Protein AF-A0A383D6T8-F1 (afdb_monomer)

Mean predicted aligned error: 13.13 Å

pLDDT: mean 76.78, std 13.5, range [42.56, 94.5]

Radius of gyration: 29.64 Å; Cα contacts (8 Å, |Δi|>4): 93; chains: 1; bounding box: 106×47×58 Å

Organism: NCBI:txid408172

Structure (mmCIF, N/CA/C/O backbone):
data_AF-A0A383D6T8-F1
#
_entry.id   AF-A0A383D6T8-F1
#
loop_
_atom_site.group_PDB
_atom_site.id
_atom_site.type_symbol
_atom_site.label_atom_id
_atom_site.label_alt_id
_atom_site.label_comp_id
_atom_site.label_asym_id
_atom_site.label_entity_id
_atom_site.label_seq_id
_atom_site.pdbx_PDB_ins_code
_atom_site.Cartn_x
_atom_site.Cartn_y
_atom_site.Cartn_z
_atom_site.occupancy
_atom_site.B_iso_or_equiv
_atom_site.auth_seq_id
_atom_site.auth_comp_id
_atom_site.auth_asym_id
_atom_site.auth_atom_id
_atom_site.pdbx_PDB_model_num
ATOM 1 N N . LEU A 1 1 ? 78.232 -35.784 15.493 1.00 45.38 1 LEU A N 1
ATOM 2 C CA . LEU A 1 1 ? 77.467 -34.518 15.503 1.00 45.38 1 LEU A CA 1
ATOM 3 C C . LEU A 1 1 ? 77.726 -33.764 14.208 1.00 45.38 1 LEU A C 1
ATOM 5 O O . LEU A 1 1 ? 78.859 -33.349 14.007 1.00 45.38 1 LEU A O 1
ATOM 9 N N . LYS A 1 2 ? 76.702 -33.590 13.371 1.00 42.56 2 LYS A N 1
ATOM 10 C CA . LYS A 1 2 ? 76.456 -32.368 12.588 1.00 42.56 2 LYS A CA 1
ATOM 11 C C . LYS A 1 2 ? 75.064 -32.494 11.975 1.00 42.56 2 LYS A C 1
ATOM 13 O O . LYS A 1 2 ? 74.840 -33.263 11.051 1.00 42.56 2 LYS A O 1
ATOM 18 N N . ASP A 1 3 ? 74.136 -31.836 12.647 1.00 49.56 3 ASP A N 1
ATOM 19 C CA . ASP A 1 3 ? 72.712 -31.775 12.353 1.00 49.56 3 ASP A CA 1
ATOM 20 C C . ASP A 1 3 ? 72.516 -30.469 11.567 1.00 49.56 3 ASP A C 1
ATOM 22 O O . ASP A 1 3 ? 72.320 -29.406 12.156 1.00 49.56 3 ASP A O 1
ATOM 26 N N . ASP A 1 4 ? 72.716 -30.510 10.245 1.00 49.31 4 ASP A N 1
ATOM 27 C CA . ASP A 1 4 ? 72.563 -29.332 9.381 1.00 49.31 4 ASP A CA 1
ATOM 28 C C . ASP A 1 4 ? 71.068 -29.079 9.134 1.00 49.31 4 ASP A C 1
ATOM 30 O O . ASP A 1 4 ? 70.490 -29.433 8.106 1.00 49.31 4 ASP A O 1
ATOM 34 N N . LYS A 1 5 ? 70.413 -28.460 10.122 1.00 59.19 5 LYS A N 1
ATOM 35 C CA . LYS A 1 5 ? 69.043 -27.943 10.011 1.00 59.19 5 LYS A CA 1
ATOM 36 C C . LYS A 1 5 ? 69.019 -26.721 9.092 1.00 59.19 5 LYS A C 1
ATOM 38 O O . LYS A 1 5 ? 69.031 -25.578 9.548 1.00 59.19 5 LYS A O 1
ATOM 43 N N . THR A 1 6 ? 68.949 -26.948 7.786 1.00 60.81 6 THR A N 1
ATOM 44 C CA . THR A 1 6 ? 68.697 -25.890 6.802 1.00 60.81 6 THR A CA 1
ATOM 45 C C . THR A 1 6 ? 67.231 -25.457 6.868 1.00 60.81 6 THR A C 1
ATOM 47 O O . THR A 1 6 ? 66.357 -26.070 6.255 1.00 60.81 6 THR A O 1
ATOM 50 N N . VAL A 1 7 ? 66.942 -24.402 7.630 1.00 65.19 7 VAL A N 1
ATOM 51 C CA . VAL A 1 7 ? 65.603 -23.798 7.688 1.00 65.19 7 VAL A CA 1
ATOM 52 C C . VAL A 1 7 ? 65.326 -23.066 6.374 1.00 65.19 7 VAL A C 1
ATOM 54 O O . VAL A 1 7 ? 65.934 -22.039 6.076 1.00 65.19 7 VAL A O 1
ATOM 57 N N . THR A 1 8 ? 64.396 -23.585 5.576 1.00 57.84 8 THR A N 1
ATOM 58 C CA . THR A 1 8 ? 63.950 -22.961 4.325 1.00 57.84 8 THR A CA 1
ATOM 59 C C . THR A 1 8 ? 62.851 -21.942 4.635 1.00 57.84 8 THR A C 1
ATOM 61 O O . THR A 1 8 ? 61.693 -22.297 4.842 1.00 57.84 8 THR A O 1
ATOM 64 N N . ILE A 1 9 ? 63.200 -20.655 4.702 1.00 65.25 9 ILE A N 1
ATOM 65 C CA . ILE A 1 9 ? 62.215 -19.581 4.895 1.00 65.25 9 ILE A CA 1
ATOM 66 C C . ILE A 1 9 ? 61.582 -19.257 3.538 1.00 65.25 9 ILE A C 1
ATOM 68 O O . ILE A 1 9 ? 62.172 -18.573 2.702 1.00 65.25 9 ILE A O 1
ATOM 72 N N . VAL A 1 10 ? 60.367 -19.755 3.316 1.00 66.69 10 VAL A N 1
ATOM 73 C CA . VAL A 1 10 ? 59.578 -19.470 2.111 1.00 66.69 10 VAL A CA 1
ATOM 74 C C . VAL A 1 10 ? 59.017 -18.050 2.212 1.00 66.69 10 VAL A C 1
ATOM 76 O O . VAL A 1 10 ? 58.046 -17.796 2.922 1.00 66.69 10 VAL A O 1
ATOM 79 N N . LYS A 1 11 ? 59.642 -17.093 1.517 1.00 66.56 11 LYS A N 1
ATOM 80 C CA . LYS A 1 11 ? 59.171 -15.702 1.450 1.00 66.56 11 LYS A CA 1
ATOM 81 C C . LYS A 1 11 ? 58.259 -15.540 0.235 1.00 66.56 11 LYS A C 1
ATOM 83 O O . LYS A 1 11 ? 58.730 -15.44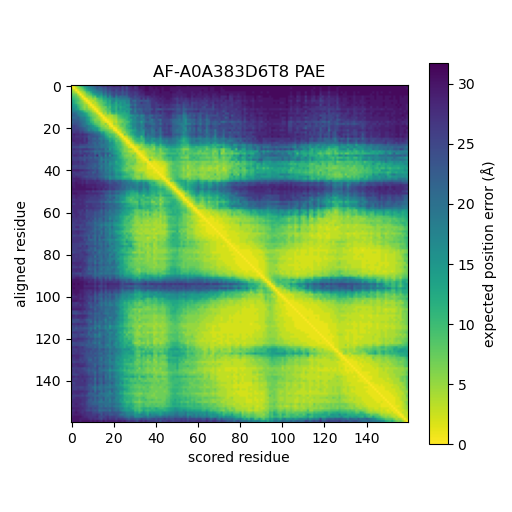2 -0.896 1.00 66.56 11 LYS A O 1
ATOM 88 N N . PHE A 1 12 ? 56.949 -15.544 0.463 1.00 70.25 12 PHE A N 1
ATOM 89 C CA . PHE A 1 12 ? 55.972 -15.342 -0.605 1.00 70.25 12 PHE A CA 1
ATOM 90 C C . PHE A 1 12 ? 56.083 -13.921 -1.174 1.00 70.25 12 PHE A C 1
ATOM 92 O O . PHE A 1 12 ? 56.068 -12.935 -0.435 1.00 70.25 12 PHE A O 1
ATOM 99 N N . LYS A 1 13 ? 56.199 -13.818 -2.502 1.00 69.44 13 LYS A N 1
ATOM 100 C CA . LYS A 1 13 ? 56.050 -12.555 -3.232 1.00 69.44 13 LYS A CA 1
ATOM 101 C C . LYS A 1 13 ? 54.561 -12.199 -3.231 1.00 69.44 13 LYS A C 1
ATOM 103 O O . LYS A 1 13 ? 53.734 -13.095 -3.384 1.00 69.44 13 LYS A O 1
ATOM 108 N N . THR A 1 14 ? 54.230 -10.927 -3.010 1.00 67.00 14 THR A N 1
ATOM 109 C CA . THR A 1 14 ? 52.846 -10.434 -2.932 1.00 67.00 14 THR A CA 1
ATOM 110 C C . THR A 1 14 ? 51.982 -11.023 -4.047 1.00 67.00 14 THR A C 1
ATOM 112 O O . THR A 1 14 ? 52.318 -10.930 -5.228 1.00 67.00 14 THR A O 1
ATOM 115 N N . THR A 1 15 ? 50.875 -11.660 -3.670 1.00 68.69 15 THR A N 1
ATOM 116 C CA . THR A 1 15 ? 49.915 -12.249 -4.603 1.00 68.69 15 THR A CA 1
ATOM 117 C C . THR A 1 15 ? 49.245 -11.136 -5.403 1.00 68.69 15 THR A C 1
ATOM 119 O O . THR A 1 15 ? 48.396 -10.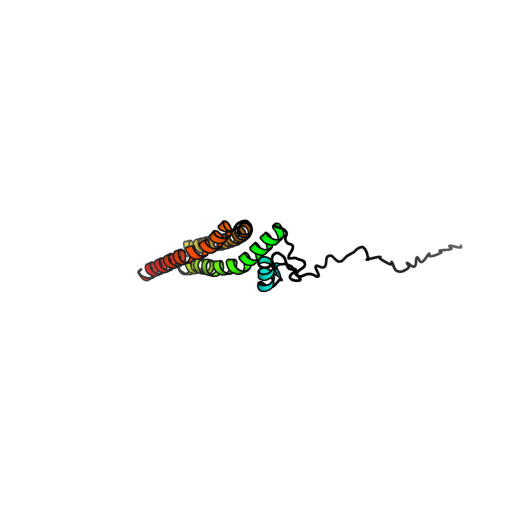408 -4.893 1.00 68.69 15 THR A O 1
ATOM 122 N N . SER A 1 16 ? 49.623 -10.985 -6.673 1.00 67.00 16 SER A N 1
ATOM 123 C CA . SER A 1 16 ? 48.925 -10.109 -7.613 1.00 67.00 16 SER A CA 1
ATOM 124 C C . SER A 1 16 ? 47.626 -10.787 -8.048 1.00 67.00 16 SER A C 1
ATOM 126 O O . SER A 1 16 ? 47.606 -11.586 -8.985 1.00 67.00 16 SER A O 1
ATOM 128 N N . LEU A 1 17 ? 46.540 -10.509 -7.331 1.00 65.44 17 LEU A N 1
ATOM 129 C CA . LEU A 1 17 ? 45.202 -10.928 -7.735 1.00 65.44 17 LEU A CA 1
ATOM 130 C C . LEU A 1 17 ? 44.764 -10.053 -8.914 1.00 65.44 17 LEU A C 1
ATOM 132 O O . LEU A 1 17 ? 44.680 -8.832 -8.798 1.00 65.44 17 LEU A O 1
ATOM 136 N N . ASN A 1 18 ? 44.493 -10.672 -10.061 1.00 64.44 18 ASN A N 1
ATOM 137 C CA . ASN A 1 18 ? 43.959 -9.966 -11.219 1.00 64.44 18 ASN A CA 1
ATOM 138 C C . ASN A 1 18 ? 42.432 -9.830 -11.070 1.00 64.44 18 ASN A C 1
ATOM 140 O O . ASN A 1 18 ? 41.680 -10.729 -11.441 1.00 64.44 18 ASN A O 1
ATOM 144 N N . LEU A 1 19 ? 41.975 -8.714 -10.490 1.00 68.12 19 LEU A N 1
ATOM 145 C CA . LEU A 1 19 ? 40.551 -8.425 -10.255 1.00 68.12 19 LEU A CA 1
ATOM 146 C C . LEU A 1 19 ? 39.795 -7.957 -11.514 1.00 68.12 19 LEU A C 1
ATOM 148 O O . LEU A 1 19 ? 38.614 -7.636 -11.425 1.00 68.12 19 LEU A O 1
ATOM 152 N N . SER A 1 20 ? 40.424 -7.935 -12.692 1.00 65.88 20 SER A N 1
ATOM 153 C CA . SER A 1 20 ? 39.787 -7.473 -13.939 1.00 65.88 20 SER A CA 1
ATOM 154 C C . SER A 1 20 ? 38.561 -8.298 -14.367 1.00 65.88 20 SER A C 1
ATOM 156 O O . SER A 1 20 ? 37.698 -7.777 -15.066 1.00 65.88 20 SER A O 1
ATOM 158 N N . GLY A 1 21 ? 38.437 -9.550 -13.907 1.00 59.56 21 GLY A N 1
ATOM 159 C CA . GLY A 1 21 ? 37.243 -10.389 -14.097 1.00 59.56 21 GLY A CA 1
ATOM 160 C C . GLY A 1 21 ? 36.178 -10.256 -12.999 1.00 59.56 21 GLY A C 1
ATOM 161 O O . GLY A 1 21 ? 35.092 -10.817 -13.125 1.00 59.56 21 GLY A O 1
ATOM 162 N N . ILE A 1 22 ? 36.464 -9.523 -11.919 1.00 66.69 22 ILE A N 1
ATOM 163 C CA . ILE A 1 22 ?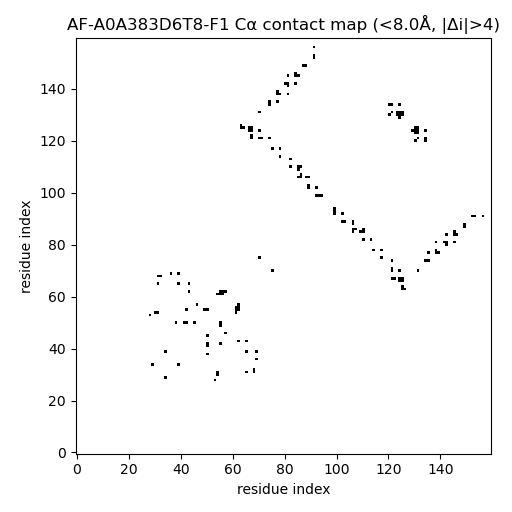 35.528 -9.252 -10.822 1.00 66.69 22 ILE A CA 1
ATOM 164 C C . ILE A 1 22 ? 34.921 -7.870 -11.071 1.00 66.69 22 ILE A C 1
ATOM 166 O O . ILE A 1 22 ? 35.175 -6.914 -10.341 1.00 66.69 22 ILE A O 1
ATOM 170 N N . SER A 1 23 ? 34.119 -7.737 -12.133 1.00 59.19 23 SER A N 1
ATOM 171 C CA . SER A 1 23 ? 33.259 -6.561 -12.277 1.00 59.19 23 SER A CA 1
ATOM 172 C C . SER A 1 23 ? 32.356 -6.506 -11.046 1.00 59.19 23 SER A C 1
ATOM 174 O O . SER A 1 23 ? 31.605 -7.452 -10.780 1.00 59.19 23 SER A O 1
ATOM 176 N N . THR A 1 24 ? 32.468 -5.446 -10.254 1.00 61.50 24 THR A N 1
ATOM 177 C CA . THR A 1 24 ? 31.709 -5.296 -9.018 1.00 61.50 24 THR A CA 1
ATOM 178 C C . THR A 1 24 ? 30.215 -5.447 -9.313 1.00 61.50 24 THR A C 1
ATOM 180 O O . THR A 1 24 ? 29.648 -4.713 -10.116 1.00 61.50 24 THR A O 1
ATOM 183 N N . LYS A 1 25 ? 29.521 -6.356 -8.611 1.00 56.84 25 LYS A N 1
ATOM 184 C CA . LYS A 1 25 ? 28.042 -6.392 -8.570 1.00 56.84 25 LYS A CA 1
ATOM 185 C C . LYS A 1 25 ? 27.460 -5.193 -7.796 1.00 56.84 25 LYS A C 1
ATOM 187 O O . LYS A 1 25 ? 26.375 -5.277 -7.227 1.00 56.84 25 LYS A O 1
ATOM 192 N N . SER A 1 26 ? 28.199 -4.089 -7.720 1.00 59.25 26 SER A N 1
ATOM 193 C CA . SER A 1 26 ? 27.717 -2.821 -7.201 1.00 59.25 26 SER A CA 1
ATOM 194 C C . SER A 1 26 ? 26.827 -2.212 -8.271 1.00 59.25 26 SER A C 1
ATOM 196 O O . SER A 1 26 ? 27.303 -1.822 -9.337 1.00 59.25 26 SER A O 1
ATOM 198 N N . ILE A 1 27 ? 25.530 -2.161 -7.999 1.00 56.59 27 ILE A N 1
ATOM 199 C CA . ILE A 1 27 ? 24.567 -1.497 -8.869 1.00 56.59 27 ILE A CA 1
ATOM 200 C C . ILE A 1 27 ? 24.854 0.009 -8.763 1.00 56.59 27 ILE A C 1
ATOM 202 O O . ILE A 1 27 ? 24.429 0.655 -7.814 1.00 56.59 27 ILE A O 1
ATOM 206 N N . SER A 1 28 ? 25.637 0.556 -9.694 1.00 60.88 28 SER A N 1
ATOM 207 C CA . SER A 1 28 ? 25.961 1.992 -9.766 1.00 60.88 28 SER A CA 1
ATOM 208 C C . SER A 1 28 ? 24.820 2.828 -10.355 1.00 60.88 28 SER A C 1
ATOM 210 O O . SER A 1 28 ? 24.875 4.055 -10.344 1.00 60.88 28 SER A O 1
ATOM 212 N N . VAL A 1 29 ? 23.782 2.162 -10.870 1.00 63.84 29 VAL A N 1
ATOM 213 C CA . VAL A 1 29 ? 22.608 2.778 -11.489 1.00 63.84 29 VAL A CA 1
ATOM 214 C C . VAL A 1 29 ? 21.397 2.720 -10.550 1.00 63.84 29 VAL A C 1
ATOM 216 O O . VAL A 1 29 ? 21.147 1.679 -9.941 1.00 63.84 29 VAL A O 1
ATOM 219 N N . PRO A 1 30 ? 20.603 3.799 -10.440 1.00 59.41 30 PRO A N 1
ATOM 220 C CA . PRO A 1 30 ? 19.446 3.820 -9.553 1.00 59.41 30 PRO A CA 1
ATOM 221 C C . PRO A 1 30 ? 18.386 2.811 -10.008 1.00 59.41 30 PRO A C 1
ATOM 223 O O . PRO A 1 30 ? 18.047 2.726 -11.197 1.00 59.41 30 PRO A O 1
ATOM 226 N N . LYS A 1 31 ? 17.826 2.053 -9.059 1.00 65.50 31 LYS A N 1
ATOM 227 C CA . LYS A 1 31 ? 16.703 1.140 -9.336 1.00 65.50 31 LYS A CA 1
ATOM 228 C C . LYS A 1 31 ? 15.463 1.943 -9.730 1.00 65.50 31 LYS A C 1
ATOM 230 O O . LYS A 1 31 ? 15.309 3.087 -9.320 1.00 65.50 31 LYS A O 1
ATOM 235 N N . MET A 1 32 ? 14.522 1.340 -10.464 1.00 66.88 32 MET A N 1
ATOM 236 C CA . MET A 1 32 ? 13.257 2.004 -10.848 1.00 66.88 32 MET A CA 1
ATOM 237 C C . MET A 1 32 ? 12.530 2.630 -9.637 1.00 66.88 32 MET A C 1
ATOM 239 O O . MET A 1 32 ? 12.006 3.737 -9.735 1.00 66.88 32 MET A O 1
ATOM 243 N N . GLN A 1 33 ? 12.616 1.990 -8.468 1.00 58.75 33 GLN A N 1
ATOM 244 C CA . GLN A 1 33 ? 12.088 2.480 -7.187 1.00 58.75 33 GLN A CA 1
ATOM 245 C C . GLN A 1 33 ? 12.717 3.801 -6.704 1.00 58.75 33 GLN A C 1
ATOM 247 O O . GLN A 1 33 ? 12.045 4.590 -6.049 1.00 58.75 33 GLN A O 1
ATOM 252 N N . GLU A 1 34 ? 13.969 4.081 -7.061 1.00 66.75 34 GLU A N 1
ATOM 253 C CA . GLU A 1 34 ? 14.724 5.284 -6.668 1.00 66.75 34 GLU A CA 1
ATOM 254 C C . GLU A 1 34 ? 14.590 6.413 -7.702 1.00 66.75 34 GLU A C 1
ATOM 256 O O . GLU A 1 34 ? 14.984 7.556 -7.467 1.00 66.75 34 GLU A O 1
ATOM 261 N N . THR A 1 35 ? 14.018 6.116 -8.871 1.00 73.88 35 THR A N 1
ATOM 262 C CA . THR A 1 35 ? 13.822 7.116 -9.922 1.00 73.88 35 THR A CA 1
ATOM 263 C C . THR A 1 35 ? 12.608 7.998 -9.633 1.00 73.88 35 THR A C 1
ATOM 265 O O . THR A 1 35 ? 11.579 7.543 -9.128 1.00 73.88 35 THR A O 1
ATOM 268 N N . SER A 1 36 ? 12.707 9.294 -9.943 1.00 73.19 36 SER A N 1
ATOM 269 C CA . SER A 1 36 ? 11.619 10.238 -9.678 1.00 73.19 36 SER A CA 1
ATOM 270 C C . SER A 1 36 ? 10.402 9.976 -10.571 1.00 73.19 36 SER A C 1
ATOM 272 O O . SER A 1 36 ? 10.526 9.636 -11.750 1.00 73.19 36 SER A O 1
ATOM 274 N N . THR A 1 37 ? 9.202 10.181 -10.021 1.00 74.25 37 THR A N 1
ATOM 275 C CA . THR A 1 37 ? 7.929 9.898 -10.708 1.00 74.25 37 THR A CA 1
ATOM 276 C C . THR A 1 37 ? 7.789 10.677 -12.019 1.00 74.25 37 THR A C 1
ATOM 278 O O . THR A 1 37 ? 7.259 10.153 -12.992 1.00 74.25 37 THR A O 1
ATOM 281 N N . LEU A 1 38 ? 8.333 11.898 -12.092 1.00 72.81 38 LEU A N 1
ATOM 282 C CA . LEU A 1 38 ? 8.326 12.709 -13.313 1.00 72.81 38 LEU A CA 1
ATOM 283 C C . LEU A 1 38 ? 9.192 12.102 -14.430 1.00 72.81 38 LEU A C 1
ATOM 285 O O . LEU A 1 38 ? 8.807 12.152 -15.596 1.00 72.81 38 LEU A O 1
ATOM 289 N N . LYS A 1 39 ? 10.346 11.511 -14.088 1.00 71.00 39 LYS A N 1
ATOM 290 C CA . LYS A 1 39 ? 11.209 10.817 -15.058 1.00 71.00 39 LYS A CA 1
ATOM 291 C C . LYS A 1 39 ? 10.550 9.530 -15.557 1.00 71.00 39 LYS A C 1
ATOM 293 O O . LYS A 1 39 ? 10.539 9.285 -16.758 1.00 71.00 39 LYS A O 1
ATOM 298 N N . ILE A 1 40 ? 9.925 8.775 -14.655 1.00 75.06 40 ILE A N 1
ATOM 299 C CA . ILE A 1 40 ? 9.128 7.589 -14.988 1.00 75.06 40 ILE A CA 1
ATOM 300 C C . ILE A 1 40 ? 7.947 7.948 -15.918 1.00 75.06 40 ILE A C 1
ATOM 302 O O . ILE A 1 40 ? 7.712 7.280 -16.923 1.00 75.06 40 ILE A O 1
ATOM 306 N N . LEU A 1 41 ? 7.230 9.040 -15.643 1.00 74.56 41 LEU A N 1
ATOM 307 C CA . LEU A 1 41 ? 6.105 9.476 -16.475 1.00 74.56 41 LEU A CA 1
ATOM 308 C C . LEU A 1 41 ? 6.559 9.909 -17.878 1.00 74.56 41 LEU A C 1
ATOM 310 O O . LEU A 1 41 ? 5.884 9.623 -18.866 1.00 74.56 41 LEU A O 1
ATOM 314 N N . ARG A 1 42 ? 7.725 10.562 -17.980 1.00 73.62 42 ARG A N 1
ATOM 315 C CA . ARG A 1 42 ? 8.356 10.890 -19.269 1.00 73.62 42 ARG A CA 1
ATOM 316 C C . ARG A 1 42 ? 8.755 9.633 -20.045 1.00 73.62 42 ARG A C 1
ATOM 318 O O . ARG A 1 42 ? 8.525 9.605 -21.248 1.00 73.62 42 ARG A O 1
ATOM 325 N N . CYS A 1 43 ? 9.267 8.603 -19.366 1.00 72.06 43 CYS A N 1
ATOM 326 C CA . CYS A 1 43 ? 9.570 7.297 -19.963 1.00 72.06 43 CYS A CA 1
ATOM 327 C C . CYS A 1 43 ? 8.318 6.641 -20.582 1.00 72.06 43 CYS A C 1
ATOM 329 O O . CYS A 1 43 ? 8.376 6.159 -21.706 1.00 72.06 43 CYS A O 1
ATOM 331 N N . ILE A 1 44 ? 7.160 6.699 -19.911 1.00 72.81 44 ILE A N 1
ATOM 332 C CA . ILE A 1 44 ? 5.898 6.165 -20.461 1.00 72.81 44 ILE A CA 1
ATOM 333 C C . ILE A 1 44 ? 5.361 7.007 -21.628 1.00 72.81 44 ILE A C 1
ATOM 335 O O . ILE A 1 44 ? 4.813 6.463 -22.584 1.00 72.81 44 ILE A O 1
ATOM 339 N N . LYS A 1 45 ? 5.468 8.339 -21.542 1.00 72.88 45 LYS A N 1
ATOM 340 C CA . LYS A 1 45 ? 4.901 9.262 -22.538 1.00 72.88 45 LYS A CA 1
ATOM 341 C C . LYS A 1 45 ? 5.710 9.302 -23.837 1.00 72.88 45 LYS A C 1
ATOM 343 O O . LYS A 1 45 ? 5.136 9.531 -24.898 1.00 72.88 45 LYS A O 1
ATOM 348 N N . ASN A 1 46 ? 7.026 9.124 -23.758 1.00 65.31 46 ASN A N 1
ATOM 349 C CA . ASN A 1 46 ? 7.935 9.355 -24.871 1.00 65.31 46 ASN A CA 1
ATOM 350 C C . ASN A 1 46 ? 8.488 8.035 -25.425 1.00 65.31 46 ASN A C 1
ATOM 352 O O . ASN A 1 46 ? 9.645 7.696 -25.202 1.00 65.31 46 ASN A O 1
ATOM 356 N N . ASN A 1 47 ? 7.645 7.300 -26.158 1.00 56.75 47 ASN A N 1
ATOM 357 C CA . ASN A 1 47 ? 7.927 5.949 -26.674 1.00 56.75 47 ASN A CA 1
ATOM 358 C C . ASN A 1 47 ? 9.231 5.810 -27.493 1.00 56.75 47 ASN A C 1
ATOM 360 O O . ASN A 1 47 ? 9.707 4.693 -27.653 1.00 56.75 47 ASN A O 1
ATOM 364 N N . ASN A 1 48 ? 9.796 6.907 -28.022 1.00 51.94 48 ASN A N 1
ATOM 365 C CA . ASN A 1 48 ? 10.848 6.862 -29.049 1.00 51.94 48 ASN A CA 1
ATOM 366 C C . ASN A 1 48 ? 12.049 7.791 -28.819 1.00 51.94 48 ASN A C 1
ATOM 368 O O . ASN A 1 48 ? 12.930 7.852 -29.672 1.00 51.94 48 ASN A O 1
ATOM 372 N N . THR A 1 49 ? 12.119 8.540 -27.717 1.00 48.97 49 THR A N 1
ATOM 373 C CA . THR A 1 49 ? 13.303 9.371 -27.444 1.00 48.97 49 THR A CA 1
ATOM 374 C C . THR A 1 49 ? 13.820 9.035 -26.066 1.00 48.97 49 THR A C 1
ATOM 376 O O . THR A 1 49 ? 13.145 9.278 -25.066 1.00 48.97 49 THR A O 1
ATOM 379 N N . SER A 1 50 ? 15.015 8.451 -26.073 1.00 50.38 50 SER A N 1
ATOM 380 C CA . SER A 1 50 ? 15.918 8.185 -24.963 1.00 50.38 50 SER A CA 1
ATOM 381 C C . SER A 1 50 ? 15.930 9.339 -23.960 1.00 50.38 50 SER A C 1
ATOM 383 O O . SER A 1 50 ? 16.796 10.209 -23.970 1.00 50.38 50 SER A O 1
ATOM 385 N N . ALA A 1 51 ? 14.960 9.339 -23.045 1.00 52.75 51 ALA A N 1
ATOM 386 C CA . ALA A 1 51 ? 15.191 9.908 -21.737 1.00 52.75 51 ALA A CA 1
ATOM 387 C C . ALA A 1 51 ? 16.355 9.096 -21.177 1.00 52.75 51 ALA A C 1
ATOM 389 O O . ALA A 1 51 ? 16.242 7.876 -21.103 1.00 52.75 51 ALA A O 1
ATOM 390 N N . ASP A 1 52 ? 17.466 9.771 -20.900 1.00 53.94 52 ASP A N 1
ATOM 391 C CA . ASP A 1 52 ? 18.754 9.245 -20.446 1.00 53.94 52 ASP A CA 1
ATOM 392 C C . ASP A 1 52 ? 18.604 8.397 -19.165 1.00 53.94 52 ASP A C 1
ATOM 394 O O . ASP A 1 52 ? 18.811 8.833 -18.031 1.00 53.94 52 ASP A O 1
ATOM 398 N N . MET A 1 53 ? 18.050 7.201 -19.337 1.00 60.75 53 MET A N 1
ATOM 399 C CA . MET A 1 53 ? 17.619 6.296 -18.293 1.00 60.75 53 MET A CA 1
ATOM 400 C C . MET A 1 53 ? 17.844 4.882 -18.810 1.00 60.75 53 MET A C 1
ATOM 402 O O . MET A 1 53 ? 17.050 4.331 -19.568 1.00 60.75 53 MET A O 1
ATOM 406 N N . HIS A 1 54 ? 18.928 4.282 -18.329 1.00 56.56 54 HIS A N 1
ATOM 407 C CA . HIS A 1 54 ? 19.369 2.929 -18.669 1.00 56.56 54 HIS A CA 1
ATOM 408 C C . HIS A 1 54 ? 18.276 1.850 -18.464 1.00 56.56 54 HIS A C 1
ATOM 410 O O . HIS A 1 54 ? 18.311 0.799 -19.099 1.00 56.56 54 HIS A O 1
ATOM 416 N N . ASN A 1 55 ? 17.272 2.128 -17.625 1.00 57.75 55 ASN A N 1
ATOM 417 C CA . ASN A 1 55 ? 16.181 1.215 -17.274 1.00 57.75 55 ASN A CA 1
ATOM 418 C C . ASN A 1 55 ? 14.859 1.478 -18.028 1.00 57.75 55 ASN A C 1
ATOM 420 O O . ASN A 1 55 ? 13.889 0.759 -17.811 1.00 57.75 55 ASN A O 1
ATOM 424 N N . CYS A 1 56 ? 14.793 2.482 -18.911 1.00 64.56 56 CYS A N 1
ATOM 425 C CA . CYS A 1 56 ? 13.628 2.729 -19.767 1.00 64.56 56 CYS A CA 1
ATOM 426 C C . CYS A 1 56 ? 13.808 1.998 -21.107 1.00 64.56 56 CYS A C 1
ATOM 428 O O . CYS A 1 56 ? 13.996 2.612 -22.155 1.00 64.56 56 CYS A O 1
ATOM 430 N N . SER A 1 57 ? 13.827 0.663 -21.075 1.00 63.84 57 SER A N 1
ATOM 431 C CA . SER A 1 57 ? 13.829 -0.118 -22.317 1.00 63.84 57 SER A CA 1
ATOM 432 C C . SER A 1 57 ? 12.406 -0.175 -22.892 1.00 63.84 57 SER A C 1
ATOM 434 O O . SER A 1 57 ? 11.463 -0.370 -22.119 1.00 63.84 57 SER A O 1
ATOM 436 N N . PRO A 1 58 ? 12.207 -0.105 -24.221 1.00 65.06 58 PRO A N 1
ATOM 437 C CA . PRO A 1 58 ? 10.888 -0.237 -24.850 1.00 65.06 58 PRO A CA 1
ATOM 438 C C . PRO A 1 58 ? 10.349 -1.683 -24.813 1.00 65.06 58 PRO A C 1
ATOM 440 O O . PRO A 1 58 ? 9.525 -2.085 -25.631 1.00 65.06 58 PRO A O 1
ATOM 443 N N . THR A 1 59 ? 10.818 -2.513 -23.876 1.00 69.12 59 THR A N 1
ATOM 444 C CA . THR A 1 59 ? 10.335 -3.883 -23.721 1.00 69.12 59 THR A CA 1
ATOM 445 C C . THR A 1 59 ? 9.009 -3.895 -22.962 1.00 69.12 59 THR A C 1
ATOM 447 O O . THR A 1 59 ? 8.816 -3.186 -21.971 1.00 69.12 59 THR A O 1
ATOM 450 N N . ARG A 1 60 ? 8.082 -4.761 -23.389 1.00 68.00 60 ARG A N 1
ATOM 451 C CA . ARG A 1 60 ? 6.742 -4.892 -22.784 1.00 68.00 60 ARG A CA 1
ATOM 452 C C . ARG A 1 60 ? 6.794 -5.143 -21.271 1.00 68.00 60 ARG A C 1
ATOM 454 O O . ARG A 1 60 ? 5.957 -4.623 -20.541 1.00 68.00 60 ARG A O 1
ATOM 461 N N . LYS A 1 61 ? 7.794 -5.901 -20.808 1.00 71.44 61 LYS A N 1
ATOM 462 C CA . LYS A 1 61 ? 8.015 -6.206 -19.388 1.00 71.44 61 LYS A CA 1
ATOM 463 C C . LYS A 1 61 ? 8.450 -4.970 -18.595 1.00 71.44 61 LYS A C 1
ATOM 465 O O . LYS A 1 61 ? 7.814 -4.644 -17.602 1.00 71.44 61 LYS A O 1
ATOM 470 N N . SER A 1 62 ? 9.440 -4.229 -19.096 1.00 70.75 62 SER A N 1
ATOM 471 C CA . SER A 1 62 ? 9.908 -2.977 -18.483 1.00 70.75 62 SER A CA 1
ATOM 472 C C . SER A 1 62 ? 8.784 -1.945 -18.379 1.00 70.75 62 SER A C 1
ATOM 474 O O . SER A 1 62 ? 8.662 -1.257 -17.368 1.00 70.75 62 SER A O 1
ATOM 476 N N . PHE A 1 63 ? 7.909 -1.867 -19.385 1.00 73.12 63 PHE A N 1
ATOM 477 C CA . PHE A 1 63 ? 6.759 -0.964 -19.365 1.00 73.12 63 PHE A CA 1
ATOM 478 C C . PHE A 1 63 ? 5.700 -1.378 -18.329 1.00 73.12 63 PHE A C 1
ATOM 480 O O . PHE A 1 63 ? 5.160 -0.530 -17.620 1.00 73.12 63 PHE A O 1
ATOM 487 N N . MET A 1 64 ? 5.427 -2.681 -18.194 1.00 74.81 64 MET A N 1
ATOM 488 C CA . MET A 1 64 ? 4.538 -3.211 -17.152 1.00 74.81 64 MET A CA 1
ATOM 489 C C . MET A 1 64 ? 5.090 -2.944 -15.749 1.00 74.81 64 MET A C 1
ATOM 491 O O . MET A 1 64 ? 4.361 -2.419 -14.912 1.00 74.81 64 MET A O 1
ATOM 495 N N . ASP A 1 65 ? 6.374 -3.219 -15.516 1.00 77.25 65 ASP A N 1
ATOM 496 C CA . ASP A 1 65 ? 7.040 -2.966 -14.234 1.00 77.25 65 ASP A CA 1
ATOM 497 C C . ASP A 1 65 ? 7.013 -1.466 -13.880 1.00 77.25 65 ASP A C 1
ATOM 499 O O . ASP A 1 65 ? 6.713 -1.088 -12.747 1.00 77.25 65 ASP A O 1
ATOM 503 N N . THR A 1 66 ? 7.210 -0.596 -14.877 1.00 76.94 66 THR A N 1
ATOM 504 C CA . THR A 1 66 ? 7.104 0.864 -14.720 1.00 76.94 66 THR A CA 1
ATOM 505 C C . THR A 1 66 ? 5.688 1.292 -14.317 1.00 76.94 66 THR A C 1
ATOM 507 O O . THR A 1 66 ? 5.516 2.102 -13.404 1.00 76.94 66 THR A O 1
ATOM 510 N N . LYS A 1 67 ? 4.651 0.730 -14.953 1.00 79.31 67 LYS A N 1
ATOM 511 C CA . LYS A 1 67 ? 3.248 0.992 -14.589 1.00 79.31 67 LYS A CA 1
ATOM 512 C C . LYS A 1 67 ? 2.923 0.527 -13.169 1.00 79.31 67 LYS A C 1
ATOM 514 O O . LYS A 1 67 ? 2.221 1.238 -12.454 1.00 79.31 67 LYS A O 1
ATOM 519 N N . ILE A 1 68 ? 3.421 -0.642 -12.759 1.00 83.56 68 ILE A N 1
ATOM 520 C CA . ILE A 1 68 ? 3.227 -1.173 -11.400 1.00 83.56 68 ILE A CA 1
ATOM 521 C C . ILE A 1 68 ? 3.831 -0.216 -10.375 1.00 83.56 68 ILE A C 1
ATOM 523 O O . ILE A 1 68 ? 3.162 0.127 -9.405 1.00 83.56 68 ILE A O 1
ATOM 527 N N . GLU A 1 69 ? 5.054 0.259 -10.604 1.00 83.38 69 GLU A N 1
ATOM 528 C CA . GLU A 1 69 ? 5.746 1.167 -9.685 1.00 83.38 69 GLU A CA 1
ATOM 529 C C . GLU A 1 69 ? 5.012 2.512 -9.537 1.00 83.38 69 GLU A C 1
ATOM 531 O O . GLU A 1 69 ? 4.832 3.006 -8.424 1.00 83.38 69 GLU A O 1
ATOM 536 N N . IL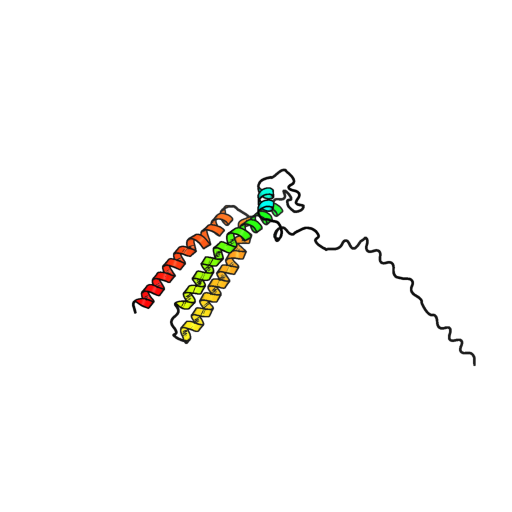E A 1 70 ? 4.496 3.077 -10.635 1.00 83.50 70 ILE A N 1
ATOM 537 C CA . ILE A 1 70 ? 3.629 4.267 -10.582 1.00 83.50 70 ILE A CA 1
ATOM 538 C C . ILE A 1 70 ? 2.375 3.979 -9.758 1.00 83.50 70 ILE A C 1
ATOM 540 O O . ILE A 1 70 ? 2.049 4.729 -8.836 1.00 83.50 70 ILE A O 1
ATOM 544 N N . ASN A 1 71 ? 1.676 2.887 -10.066 1.00 86.56 71 ASN A N 1
ATOM 545 C CA . ASN A 1 71 ? 0.434 2.540 -9.384 1.00 86.56 71 ASN A CA 1
ATOM 546 C C . ASN A 1 71 ? 0.662 2.257 -7.897 1.00 86.56 71 ASN A C 1
ATOM 548 O O . ASN A 1 71 ? -0.182 2.607 -7.079 1.00 86.56 71 ASN A O 1
ATOM 552 N N . LYS A 1 72 ? 1.824 1.716 -7.523 1.00 87.12 72 LYS A N 1
ATOM 553 C CA . LYS A 1 72 ? 2.232 1.544 -6.128 1.00 87.12 72 LYS A CA 1
ATOM 554 C C . LYS A 1 72 ? 2.354 2.890 -5.414 1.00 87.12 72 LYS A C 1
ATOM 556 O O . LYS A 1 72 ? 1.810 3.047 -4.326 1.00 87.12 72 LYS A O 1
ATOM 561 N N . ARG A 1 73 ? 2.990 3.882 -6.049 1.00 87.31 73 ARG A N 1
ATOM 562 C CA . ARG A 1 73 ? 3.198 5.226 -5.478 1.00 87.31 73 ARG A CA 1
ATOM 563 C C . ARG A 1 73 ? 1.908 6.016 -5.289 1.00 87.31 73 ARG A C 1
ATOM 565 O O . ARG A 1 73 ? 1.767 6.694 -4.280 1.00 87.31 73 ARG A O 1
ATOM 572 N N . PHE A 1 74 ? 0.981 5.943 -6.241 1.00 84.56 74 PHE A N 1
ATOM 573 C CA . PHE A 1 74 ? -0.279 6.692 -6.164 1.00 84.56 74 PHE A CA 1
ATOM 574 C C . PHE A 1 74 ? -1.394 5.923 -5.458 1.00 84.56 74 PHE A C 1
ATOM 576 O O . PHE A 1 74 ? -2.226 6.522 -4.787 1.00 84.56 74 PHE A O 1
ATOM 583 N N . GLY A 1 75 ? -1.428 4.602 -5.614 1.00 85.50 75 GLY A N 1
ATOM 584 C CA . GLY A 1 75 ? -2.499 3.763 -5.098 1.00 85.50 75 GLY A CA 1
ATOM 585 C C . GLY A 1 75 ? -2.333 3.374 -3.639 1.00 85.50 75 GLY A C 1
ATOM 586 O O . GLY A 1 75 ? -3.307 3.466 -2.899 1.00 85.50 75 GLY A O 1
ATOM 587 N N . MET A 1 76 ? -1.129 3.001 -3.180 1.00 87.62 76 MET A N 1
ATOM 588 C CA . MET A 1 76 ? -0.933 2.604 -1.774 1.00 87.62 76 MET A CA 1
ATOM 589 C C . MET A 1 76 ? -1.382 3.676 -0.769 1.00 87.62 76 MET A C 1
ATOM 591 O O . MET A 1 76 ? -2.058 3.307 0.193 1.00 87.62 76 MET A O 1
ATOM 595 N N . PRO A 1 77 ? -1.110 4.982 -0.978 1.00 90.06 77 PRO A N 1
ATOM 596 C CA . PRO A 1 77 ? -1.601 6.024 -0.078 1.00 90.06 77 PRO A CA 1
ATOM 597 C C . PRO A 1 77 ? -3.127 6.045 0.090 1.00 90.06 77 PRO A C 1
ATOM 599 O O . PRO A 1 77 ? -3.611 6.394 1.161 1.00 90.06 77 PRO A O 1
ATOM 602 N N . ILE A 1 78 ? -3.896 5.623 -0.920 1.00 90.12 78 ILE A N 1
ATOM 603 C CA . ILE A 1 78 ? -5.370 5.614 -0.885 1.00 90.12 78 ILE A CA 1
ATOM 604 C C . ILE A 1 78 ? -5.906 4.516 0.051 1.00 90.12 78 ILE A C 1
ATOM 606 O O . ILE A 1 78 ? -7.001 4.644 0.596 1.00 90.12 78 ILE A O 1
ATOM 610 N N . PHE A 1 79 ? -5.130 3.460 0.309 1.00 91.31 79 PHE A N 1
ATOM 611 C CA . PHE A 1 79 ? -5.502 2.417 1.270 1.00 91.31 79 PHE A CA 1
ATOM 612 C C . PHE A 1 79 ? -5.261 2.839 2.729 1.00 91.31 79 PHE A C 1
ATOM 614 O O . PHE A 1 79 ? -5.856 2.248 3.630 1.00 91.31 79 PHE A O 1
ATOM 621 N N . ILE A 1 80 ? -4.445 3.871 2.987 1.00 91.94 80 ILE A N 1
ATOM 622 C CA . ILE A 1 80 ? -4.132 4.327 4.353 1.00 91.94 80 ILE A CA 1
ATOM 623 C C . ILE A 1 80 ? -5.391 4.838 5.083 1.00 91.94 80 ILE A C 1
ATOM 625 O O . ILE A 1 80 ? -5.651 4.355 6.187 1.00 91.94 80 ILE A O 1
ATOM 629 N N . PRO A 1 81 ? -6.219 5.735 4.500 1.00 92.00 81 PRO A N 1
ATOM 630 C CA . PRO A 1 81 ? -7.475 6.155 5.125 1.00 92.00 81 PRO A CA 1
ATOM 631 C C . PRO A 1 81 ? -8.455 5.005 5.375 1.00 92.00 81 PRO A C 1
ATOM 633 O O . PRO A 1 81 ? -9.186 5.020 6.357 1.00 92.00 81 PRO A O 1
ATOM 636 N N . LEU A 1 82 ? -8.475 3.989 4.508 1.00 92.50 82 LEU A N 1
ATOM 637 C CA . LEU A 1 82 ? -9.341 2.825 4.692 1.00 92.50 82 LEU A CA 1
ATOM 638 C C . LEU A 1 82 ? -8.929 2.023 5.933 1.00 92.50 82 LEU A C 1
ATOM 640 O O . LEU A 1 82 ? -9.770 1.664 6.754 1.00 92.50 82 LEU A O 1
ATOM 644 N N . ILE A 1 83 ? -7.626 1.776 6.090 1.00 92.62 83 ILE A N 1
ATOM 645 C CA . ILE A 1 83 ? -7.079 1.048 7.239 1.00 92.62 83 ILE A CA 1
ATOM 646 C C . ILE A 1 83 ? -7.256 1.855 8.525 1.00 92.62 83 ILE A C 1
ATOM 648 O O . ILE A 1 83 ? -7.627 1.279 9.545 1.00 92.62 83 ILE A O 1
ATOM 652 N N . SER A 1 84 ? -7.054 3.177 8.493 1.00 92.69 84 SER A N 1
ATOM 653 C CA . SER A 1 84 ? -7.281 4.013 9.679 1.00 92.69 84 SER A CA 1
ATOM 654 C C . SER A 1 84 ? -8.733 3.933 10.154 1.00 92.69 84 SER A C 1
ATOM 656 O O . SER A 1 84 ? -8.987 3.884 11.356 1.00 92.69 84 SER A O 1
ATOM 658 N N . LEU A 1 85 ? -9.679 3.825 9.221 1.00 91.81 85 LEU A N 1
ATOM 659 C CA . LEU A 1 85 ? -11.096 3.689 9.522 1.00 91.81 85 LEU A CA 1
ATOM 660 C C . LEU A 1 85 ? -11.435 2.312 10.105 1.00 91.81 85 LEU A C 1
ATOM 662 O O . LEU A 1 85 ? -12.201 2.233 11.062 1.00 91.81 85 LEU A O 1
ATOM 666 N N . VAL A 1 86 ? -10.803 1.241 9.610 1.00 91.56 86 VAL A N 1
ATOM 667 C CA . VAL A 1 86 ? -10.868 -0.097 10.230 1.00 91.56 86 VAL A CA 1
ATOM 668 C C . VAL A 1 86 ? -10.325 -0.058 11.662 1.00 91.56 86 VAL A C 1
ATOM 670 O O . VAL A 1 86 ? -10.955 -0.595 12.570 1.00 91.56 86 VAL A O 1
ATOM 673 N N . CYS A 1 87 ? -9.210 0.634 11.895 1.00 89.94 87 CYS A N 1
ATOM 674 C CA . CYS A 1 87 ? -8.664 0.830 13.238 1.00 89.94 87 CYS A CA 1
ATOM 675 C C . CYS A 1 87 ? -9.596 1.656 14.141 1.00 89.94 87 CYS A C 1
ATOM 677 O O . CYS A 1 87 ? -9.645 1.414 15.342 1.00 89.94 87 CYS A O 1
ATOM 679 N N . ALA A 1 88 ? -10.374 2.595 13.599 1.00 89.75 88 ALA A N 1
ATOM 680 C CA . ALA A 1 88 ? -11.329 3.376 14.386 1.00 89.75 88 ALA A CA 1
ATOM 681 C C . ALA A 1 88 ? -12.486 2.524 14.946 1.00 89.75 88 ALA A C 1
ATOM 683 O O . ALA A 1 88 ? -13.008 2.838 16.015 1.00 89.75 88 ALA A O 1
ATOM 684 N N . PHE A 1 89 ? -12.850 1.406 14.303 1.00 86.38 89 PHE A N 1
ATOM 685 C CA . PHE A 1 89 ? -13.862 0.479 14.841 1.00 86.38 89 PHE A CA 1
ATOM 686 C C . PHE A 1 89 ? -13.457 -0.161 16.174 1.00 86.38 89 PHE A C 1
ATOM 688 O O . PHE A 1 89 ? -14.331 -0.562 16.946 1.00 86.38 89 PHE A O 1
ATOM 695 N N . LEU A 1 90 ? -12.156 -0.223 16.463 1.00 83.44 90 LEU A N 1
ATOM 696 C CA . LEU A 1 90 ? -11.618 -0.728 17.724 1.00 83.44 90 LEU A CA 1
ATOM 697 C C . LEU A 1 90 ? -12.034 0.163 18.909 1.00 83.44 90 LEU A C 1
ATOM 699 O O . LEU A 1 90 ? -12.326 -0.365 19.977 1.00 83.44 90 LEU A O 1
ATOM 703 N N . LEU A 1 91 ? -12.158 1.483 18.700 1.00 80.06 91 LEU A N 1
ATOM 704 C CA . LEU A 1 91 ? -12.613 2.442 19.722 1.00 80.06 91 LEU A CA 1
ATOM 705 C C . LEU A 1 91 ? -14.105 2.315 20.050 1.00 80.06 91 LEU A C 1
ATOM 707 O O . LEU A 1 91 ? -14.517 2.649 21.153 1.00 80.06 91 LEU A O 1
ATOM 711 N N . SER A 1 92 ? -14.908 1.833 19.103 1.00 74.81 92 SER A N 1
ATOM 712 C CA . SER A 1 92 ? -16.341 1.604 19.313 1.00 74.81 92 SER A CA 1
ATOM 713 C C . SER A 1 92 ? -16.616 0.289 20.067 1.00 74.81 92 SER A C 1
ATOM 715 O O . SER A 1 92 ? -17.701 0.074 20.589 1.00 74.81 92 SER A O 1
ATOM 717 N N . SER A 1 93 ? -15.660 -0.640 20.172 1.00 68.56 93 SER A N 1
ATOM 718 C CA . SER A 1 93 ? -15.901 -1.883 20.916 1.00 68.56 93 SER A CA 1
ATOM 719 C C . SER A 1 93 ? -15.965 -1.618 22.428 1.00 68.56 93 SER A C 1
ATOM 721 O O . SER A 1 93 ? -14.947 -1.341 23.053 1.00 68.56 93 SER A O 1
ATOM 723 N N . ARG A 1 94 ? -17.154 -1.757 23.028 1.00 68.12 94 ARG A N 1
ATOM 724 C CA . ARG A 1 94 ? -17.413 -1.643 24.477 1.00 68.12 94 ARG A CA 1
ATOM 725 C C . ARG A 1 94 ? -16.479 -2.520 25.331 1.00 68.12 94 ARG A C 1
ATOM 727 O O . ARG A 1 94 ? -16.107 -3.621 24.928 1.00 68.12 94 ARG A O 1
ATOM 734 N N . ASN A 1 95 ? -16.171 -2.042 26.544 1.00 62.28 95 ASN A N 1
ATOM 735 C CA . ASN A 1 95 ? -15.279 -2.636 27.561 1.00 62.28 95 ASN A CA 1
ATOM 736 C C . ASN A 1 95 ? -15.769 -3.962 28.193 1.00 62.28 95 ASN A C 1
ATOM 738 O O . ASN A 1 95 ? -15.402 -4.288 29.325 1.00 62.28 95 ASN A O 1
ATOM 742 N N . ASP A 1 96 ? -16.579 -4.758 27.497 1.00 64.31 96 ASP A N 1
ATOM 743 C CA . ASP A 1 96 ? -16.844 -6.127 27.934 1.00 64.31 96 ASP A CA 1
ATOM 744 C C . ASP A 1 96 ? -15.572 -6.951 27.681 1.00 64.31 96 ASP A C 1
ATOM 746 O O . ASP A 1 96 ? -15.303 -7.377 26.555 1.00 64.31 96 ASP A O 1
ATOM 750 N N . LYS A 1 97 ? -14.755 -7.120 28.737 1.00 63.97 97 LYS A N 1
ATOM 751 C CA . LYS A 1 97 ? -13.355 -7.602 28.684 1.00 63.97 97 LYS A CA 1
ATOM 752 C C . LYS A 1 97 ? -13.140 -8.785 27.730 1.00 63.97 97 LYS A C 1
ATOM 754 O O . LYS A 1 97 ? -12.188 -8.785 26.964 1.00 63.97 97 LYS A O 1
ATOM 759 N N . LYS A 1 98 ? -14.054 -9.764 27.722 1.00 69.94 98 LYS A N 1
ATOM 760 C CA . LYS A 1 98 ? -13.937 -10.979 26.896 1.00 69.94 98 LYS A CA 1
ATOM 761 C C . LYS A 1 98 ? -14.213 -10.751 25.400 1.00 69.94 98 LYS A C 1
ATOM 763 O O . LYS A 1 98 ? -13.588 -11.397 24.566 1.00 69.94 98 LYS A O 1
ATOM 768 N N . ILE A 1 99 ? -15.148 -9.864 25.054 1.00 74.12 99 ILE A N 1
ATOM 769 C CA . ILE A 1 99 ? -15.527 -9.572 23.657 1.00 74.12 99 ILE A CA 1
ATOM 770 C C . ILE A 1 99 ? -14.551 -8.563 23.042 1.00 74.12 99 ILE A C 1
ATOM 772 O O . ILE A 1 99 ? -14.202 -8.676 21.867 1.00 74.12 99 ILE A O 1
ATOM 776 N N . TYR A 1 100 ? -14.066 -7.615 23.845 1.00 79.50 100 TYR A N 1
ATOM 777 C CA . TYR A 1 100 ? -13.096 -6.611 23.419 1.00 79.50 100 TYR A CA 1
ATOM 778 C C . TYR A 1 100 ? -11.789 -7.236 22.904 1.00 79.50 100 TYR A C 1
ATOM 780 O O . TYR A 1 100 ? -11.342 -6.906 21.803 1.00 79.50 100 TYR A O 1
ATOM 788 N N . ASP A 1 101 ? -11.221 -8.192 23.647 1.00 79.44 101 ASP A N 1
ATOM 789 C CA . ASP A 1 101 ? -9.974 -8.859 23.253 1.00 79.44 101 ASP A CA 1
ATOM 790 C C . ASP A 1 101 ? -10.125 -9.630 21.933 1.00 79.44 101 ASP A C 1
ATOM 792 O O . ASP A 1 101 ? -9.248 -9.564 21.072 1.00 79.44 101 ASP A O 1
ATO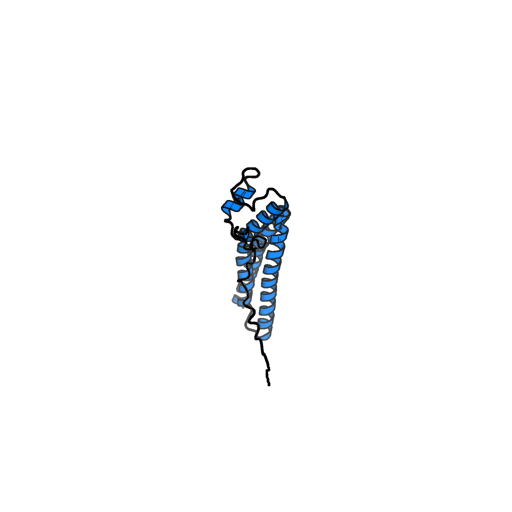M 796 N N . TYR A 1 102 ? -11.261 -10.299 21.717 1.00 83.25 102 TYR A N 1
ATOM 797 C CA . TYR A 1 102 ? -11.536 -11.013 20.467 1.00 83.25 102 TYR A CA 1
ATOM 798 C C . TYR A 1 102 ? -11.702 -10.058 19.273 1.00 83.25 102 TYR A C 1
ATOM 800 O O . TYR A 1 102 ? -11.089 -10.257 18.219 1.00 83.25 102 TYR A O 1
ATOM 808 N N . ASN A 1 103 ? -12.459 -8.971 19.451 1.00 84.12 103 ASN A N 1
ATOM 809 C CA . ASN A 1 103 ? -12.665 -7.953 18.419 1.00 84.12 103 ASN A CA 1
ATOM 810 C C . ASN A 1 103 ? -11.351 -7.286 17.994 1.00 84.12 103 ASN A C 1
ATOM 812 O O . ASN A 1 103 ? -11.150 -7.029 16.807 1.00 84.12 103 ASN A O 1
ATOM 816 N N . LYS A 1 104 ? -10.425 -7.053 18.933 1.00 86.69 104 LYS A N 1
ATOM 817 C CA . LYS A 1 104 ? -9.091 -6.514 18.635 1.00 86.69 104 LYS A CA 1
ATOM 818 C C . LYS A 1 104 ? -8.339 -7.378 17.620 1.00 86.69 104 LYS A C 1
ATOM 820 O O . LYS A 1 104 ? -7.800 -6.841 16.652 1.00 86.69 104 LYS A O 1
ATOM 825 N N . TYR A 1 105 ? -8.321 -8.699 17.812 1.00 90.25 105 TYR A N 1
ATOM 826 C CA . TYR A 1 105 ? -7.662 -9.616 16.877 1.00 90.25 105 TYR A CA 1
ATOM 827 C C . TYR A 1 105 ? -8.378 -9.684 15.526 1.00 90.25 105 TYR A C 1
ATOM 829 O O . TYR A 1 105 ? -7.708 -9.714 14.494 1.00 90.25 105 TYR A O 1
ATOM 837 N N . ILE A 1 106 ? -9.715 -9.640 15.507 1.00 89.94 106 ILE A N 1
ATOM 838 C CA . ILE A 1 106 ? -10.489 -9.603 14.258 1.00 89.94 106 ILE A CA 1
ATOM 839 C C . ILE A 1 106 ? -10.152 -8.354 13.441 1.00 89.94 106 ILE A C 1
ATOM 841 O O . ILE A 1 106 ? -9.797 -8.473 12.270 1.00 89.94 106 ILE A O 1
ATOM 845 N N . TYR A 1 107 ? -10.233 -7.159 14.033 1.00 90.62 107 TYR A N 1
ATOM 846 C CA . TYR A 1 107 ? -9.972 -5.916 13.301 1.00 90.62 107 TYR A CA 1
ATOM 847 C C . TYR A 1 107 ? -8.515 -5.808 12.848 1.00 90.62 107 TYR A C 1
ATOM 849 O O . TYR A 1 107 ? -8.256 -5.348 11.734 1.00 90.62 107 TYR A O 1
ATOM 857 N N . PHE A 1 108 ? -7.569 -6.303 13.653 1.00 91.50 108 PHE A N 1
ATOM 858 C CA . PHE A 1 108 ? -6.174 -6.435 13.238 1.00 91.50 108 PHE A CA 1
ATOM 859 C C . PHE A 1 108 ? -6.028 -7.345 12.010 1.00 91.50 108 PHE A C 1
ATOM 861 O O . PHE A 1 108 ? -5.380 -6.962 11.037 1.00 91.50 108 PHE A O 1
ATOM 868 N N . LEU A 1 109 ? -6.664 -8.521 12.018 1.00 93.56 109 LEU A N 1
ATOM 869 C CA . LEU A 1 109 ? -6.596 -9.473 10.910 1.00 93.56 109 LEU A CA 1
ATOM 870 C C . LEU A 1 109 ? -7.259 -8.926 9.639 1.00 93.56 109 LEU A C 1
ATOM 872 O O . LEU A 1 109 ? -6.726 -9.119 8.547 1.00 93.56 109 LEU A O 1
ATOM 876 N N . ILE A 1 110 ? -8.367 -8.191 9.766 1.00 92.69 110 ILE A N 1
ATOM 877 C CA . ILE A 1 110 ? -9.013 -7.491 8.645 1.00 92.69 110 ILE A CA 1
ATOM 878 C C . ILE A 1 110 ? -8.074 -6.423 8.069 1.00 92.69 110 ILE A C 1
ATOM 880 O O . ILE A 1 110 ? -7.838 -6.411 6.862 1.00 92.69 110 ILE A O 1
ATOM 884 N N . GLY A 1 111 ? -7.493 -5.562 8.910 1.00 93.19 111 GLY A N 1
ATOM 885 C CA . GLY A 1 111 ? -6.549 -4.529 8.471 1.00 93.19 111 GLY A CA 1
ATOM 886 C C . GLY A 1 111 ? -5.308 -5.115 7.790 1.00 93.19 111 GLY A C 1
ATOM 887 O O . GLY A 1 111 ? -4.909 -4.660 6.716 1.00 93.19 111 GLY A O 1
ATOM 888 N N . PHE A 1 112 ? -4.742 -6.181 8.359 1.00 94.50 112 PHE A N 1
ATOM 889 C CA . PHE A 1 112 ? -3.625 -6.913 7.764 1.00 94.50 112 PHE A CA 1
ATOM 890 C C . PHE A 1 112 ? -4.002 -7.553 6.420 1.00 94.50 112 PHE A C 1
ATOM 892 O O . PHE A 1 112 ? -3.248 -7.457 5.453 1.00 94.50 112 PHE A O 1
ATOM 899 N N . SER A 1 113 ? -5.195 -8.142 6.321 1.00 94.38 113 SER A N 1
ATOM 900 C CA . SER A 1 113 ? -5.695 -8.717 5.067 1.00 94.38 113 SER A CA 1
ATOM 901 C C . SER A 1 113 ? -5.855 -7.650 3.981 1.00 94.38 113 SER A C 1
ATOM 903 O O . SER A 1 113 ? -5.464 -7.885 2.841 1.00 94.38 113 SER A O 1
ATOM 905 N N . ILE A 1 114 ? -6.349 -6.452 4.324 1.00 93.56 114 ILE A N 1
ATOM 906 C CA . ILE A 1 114 ? -6.438 -5.312 3.393 1.00 93.56 114 ILE A CA 1
ATOM 907 C C . ILE A 1 114 ? -5.048 -4.909 2.884 1.00 93.56 114 ILE A C 1
ATOM 909 O O . ILE A 1 114 ? -4.887 -4.679 1.685 1.00 93.56 114 ILE A O 1
ATOM 913 N N . LEU A 1 115 ? -4.033 -4.867 3.755 1.00 93.12 115 LEU A N 1
ATOM 914 C CA . LEU A 1 115 ? -2.651 -4.582 3.351 1.00 93.12 115 LEU A CA 1
ATOM 915 C C . LEU A 1 115 ? -2.120 -5.624 2.360 1.00 93.12 115 LEU A C 1
ATOM 917 O O . LEU A 1 115 ? -1.608 -5.252 1.302 1.00 93.12 115 LEU A O 1
ATOM 921 N N . VAL A 1 116 ? -2.286 -6.916 2.656 1.00 94.38 116 VAL A N 1
ATOM 922 C CA . VAL A 1 116 ? -1.855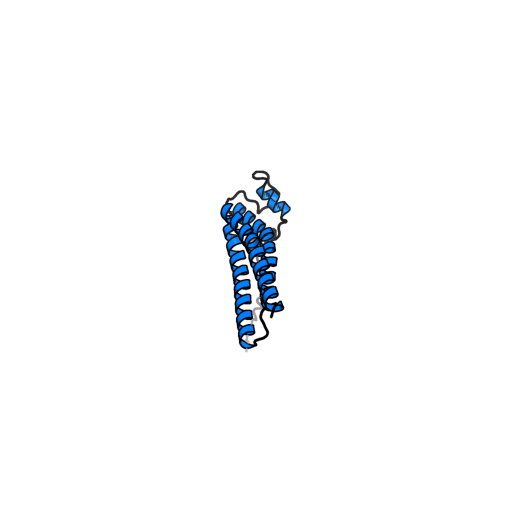 -8.008 1.766 1.00 94.38 116 VAL A CA 1
ATOM 923 C C . VAL A 1 116 ? -2.575 -7.930 0.418 1.00 94.38 116 VAL A C 1
ATOM 925 O O . VAL A 1 116 ? -1.933 -7.991 -0.631 1.00 94.38 116 VAL A O 1
ATOM 928 N N . LEU A 1 117 ? -3.894 -7.720 0.430 1.00 92.50 117 LEU A N 1
ATOM 929 C CA . LEU A 1 117 ? -4.687 -7.552 -0.786 1.00 92.50 117 LEU A CA 1
ATOM 930 C C . LEU A 1 117 ? -4.222 -6.343 -1.603 1.00 92.50 117 LEU A C 1
ATOM 932 O O . LEU A 1 117 ? -4.128 -6.448 -2.824 1.00 92.50 117 LEU A O 1
ATOM 936 N N . SER A 1 118 ? -3.876 -5.225 -0.959 1.00 92.38 118 SER A N 1
ATOM 937 C CA . SER A 1 118 ? -3.380 -4.035 -1.659 1.00 92.38 118 SER A CA 1
ATOM 938 C C . SER A 1 118 ? -2.088 -4.319 -2.437 1.00 92.38 118 SER A C 1
ATOM 940 O O . SER A 1 118 ? -1.981 -3.928 -3.598 1.00 92.38 118 SER A O 1
ATOM 942 N N . GLU A 1 119 ? -1.146 -5.071 -1.858 1.00 91.38 119 GLU A N 1
ATOM 943 C CA . GLU A 1 119 ? 0.105 -5.452 -2.527 1.00 91.38 119 GLU A CA 1
ATOM 944 C C . GLU A 1 119 ? -0.154 -6.424 -3.689 1.00 91.38 119 GLU A C 1
ATOM 946 O O . GLU A 1 119 ? 0.467 -6.302 -4.747 1.00 91.38 119 GLU A O 1
ATOM 951 N N . ILE A 1 120 ? -1.107 -7.351 -3.539 1.00 91.12 120 ILE A N 1
ATOM 952 C CA . ILE A 1 120 ? -1.514 -8.262 -4.617 1.00 91.12 120 ILE A CA 1
ATOM 953 C C . ILE A 1 120 ? -2.136 -7.469 -5.774 1.00 91.12 120 ILE A C 1
ATOM 955 O O . ILE A 1 120 ? -1.701 -7.608 -6.918 1.00 91.12 120 ILE A O 1
ATOM 959 N N . PHE A 1 121 ? -3.109 -6.595 -5.501 1.00 90.38 121 PHE A N 1
ATOM 960 C CA . PHE A 1 121 ? -3.783 -5.818 -6.543 1.00 90.38 121 PHE A CA 1
ATOM 961 C C . PHE A 1 121 ? -2.836 -4.873 -7.290 1.00 90.38 121 PHE A C 1
ATOM 963 O O . PHE A 1 121 ? -2.943 -4.758 -8.513 1.00 90.38 121 PHE A O 1
ATOM 970 N N . VAL A 1 122 ? -1.870 -4.253 -6.600 1.00 89.75 122 VAL A N 1
ATOM 971 C CA . VAL A 1 122 ? -0.823 -3.435 -7.240 1.00 89.75 122 VAL A CA 1
ATOM 972 C C . VAL A 1 122 ? -0.059 -4.239 -8.293 1.00 89.75 122 VAL A C 1
ATOM 974 O O . VAL A 1 122 ? 0.166 -3.739 -9.395 1.00 89.75 122 VAL A O 1
ATOM 977 N N . ARG A 1 123 ? 0.303 -5.493 -7.997 1.00 86.81 123 ARG A N 1
ATOM 978 C CA . ARG A 1 123 ? 1.035 -6.358 -8.939 1.00 86.81 123 ARG A CA 1
ATOM 979 C C . ARG A 1 123 ? 0.197 -6.711 -10.167 1.00 86.81 123 ARG A C 1
ATOM 981 O O . ARG A 1 123 ? 0.710 -6.673 -11.282 1.00 86.81 123 ARG A O 1
ATOM 988 N N . TYR A 1 124 ? -1.095 -6.986 -9.987 1.00 85.75 124 TYR A N 1
ATOM 989 C CA . TYR A 1 124 ? -2.007 -7.282 -11.101 1.00 85.75 124 TYR A CA 1
ATOM 990 C C . TYR A 1 124 ? -2.351 -6.050 -11.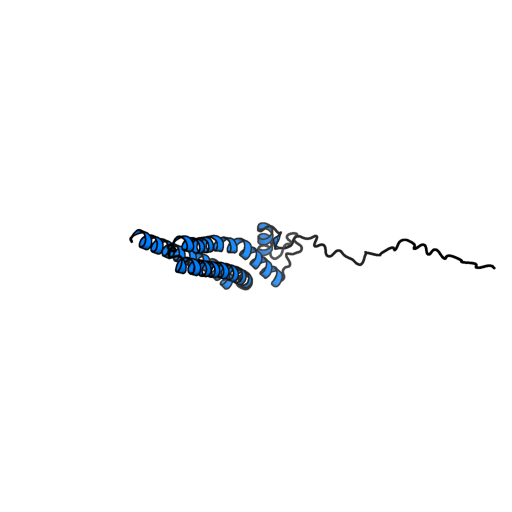954 1.00 85.75 124 TYR A C 1
ATOM 992 O O . TYR A 1 124 ? -2.584 -6.173 -13.158 1.00 85.75 124 TYR A O 1
ATOM 1000 N N . SER A 1 125 ? -2.311 -4.851 -11.370 1.00 84.69 125 SER A N 1
ATOM 1001 C CA . SER A 1 125 ? -2.580 -3.582 -12.058 1.00 84.69 125 SER A CA 1
ATOM 1002 C C . SER A 1 125 ? -1.619 -3.293 -13.228 1.00 84.69 125 SER A C 1
ATOM 1004 O O . SER A 1 125 ? -1.965 -2.568 -14.159 1.00 84.69 125 SER A O 1
ATOM 1006 N N . GLY A 1 126 ? -0.420 -3.886 -13.246 1.00 77.19 126 GLY A N 1
ATOM 1007 C CA . GLY A 1 126 ? 0.532 -3.734 -14.356 1.00 77.19 126 GLY A CA 1
ATOM 1008 C C . GLY A 1 126 ? 0.060 -4.313 -15.689 1.00 77.19 126 GLY A C 1
ATOM 1009 O O . GLY A 1 126 ? 0.414 -3.789 -16.752 1.00 77.19 126 GLY A O 1
ATOM 1010 N N . ILE A 1 127 ? -0.759 -5.367 -15.633 1.00 79.69 127 ILE A N 1
ATOM 1011 C CA . ILE A 1 127 ? -1.087 -6.231 -16.773 1.00 79.69 127 ILE A CA 1
ATOM 1012 C C . ILE A 1 127 ? -2.104 -5.565 -17.705 1.00 79.69 127 ILE A C 1
ATOM 1014 O O . ILE A 1 127 ? -1.896 -5.536 -18.919 1.00 79.69 127 ILE A O 1
ATOM 1018 N N . SER A 1 128 ? -3.182 -4.993 -17.158 1.00 82.06 128 SER A N 1
ATOM 1019 C CA . SER A 1 128 ? -4.274 -4.397 -17.938 1.00 82.06 128 SER A CA 1
ATOM 1020 C C . SER A 1 128 ? -4.843 -3.138 -17.279 1.00 82.06 128 SER A C 1
ATOM 1022 O O . SER A 1 128 ? -4.747 -2.945 -16.069 1.00 82.06 128 SER A O 1
ATOM 1024 N N . TRP A 1 129 ? -5.470 -2.279 -18.087 1.00 79.19 129 TRP A N 1
ATOM 1025 C CA . TRP A 1 129 ? -6.101 -1.045 -17.603 1.00 79.19 129 TRP A CA 1
ATOM 1026 C C . TRP A 1 129 ? -7.358 -1.322 -16.763 1.00 79.19 129 TRP A C 1
ATOM 1028 O O . TRP A 1 129 ? -7.645 -0.594 -15.816 1.00 79.19 129 TRP A O 1
ATOM 1038 N N . THR A 1 130 ? -8.077 -2.411 -17.049 1.00 85.06 130 THR A N 1
ATOM 1039 C CA . THR A 1 130 ? -9.252 -2.820 -16.265 1.00 85.06 130 THR A CA 1
ATOM 1040 C C . THR A 1 130 ? -8.869 -3.166 -14.828 1.00 85.06 130 THR A C 1
ATOM 1042 O O . THR A 1 130 ? -9.508 -2.688 -13.893 1.00 85.06 130 THR A O 1
ATOM 1045 N N . HIS A 1 131 ? -7.779 -3.914 -14.629 1.00 86.12 131 HIS A N 1
ATOM 1046 C CA . HIS A 1 131 ? -7.266 -4.214 -13.291 1.00 86.12 131 HIS A CA 1
ATOM 1047 C C . HIS A 1 131 ? -6.781 -2.955 -12.567 1.00 86.12 131 HIS A C 1
ATOM 1049 O O . HIS A 1 131 ? -7.015 -2.822 -11.367 1.00 86.12 131 HIS A O 1
ATOM 1055 N N . THR A 1 132 ? -6.181 -1.995 -13.283 1.00 86.00 132 THR A N 1
ATOM 1056 C CA . THR A 1 132 ? -5.838 -0.686 -12.708 1.00 86.00 132 THR A CA 1
ATOM 1057 C C . THR A 1 132 ? -7.075 0.066 -12.225 1.00 86.00 132 THR A C 1
ATOM 1059 O O . THR A 1 132 ? -7.076 0.566 -11.105 1.00 86.00 132 THR A O 1
ATOM 1062 N N . ALA A 1 133 ? -8.144 0.122 -13.022 1.00 86.81 133 ALA A N 1
ATOM 1063 C CA . ALA A 1 133 ? -9.373 0.812 -12.637 1.00 86.81 133 ALA A CA 1
ATOM 1064 C C . ALA A 1 133 ? -10.007 0.192 -11.380 1.00 86.81 133 ALA A C 1
ATOM 1066 O O . ALA A 1 133 ? -10.343 0.914 -10.444 1.00 86.81 133 ALA A O 1
ATOM 1067 N N . ILE A 1 134 ? -10.093 -1.143 -11.324 1.00 88.69 134 ILE A N 1
ATOM 1068 C CA . ILE A 1 134 ? -10.607 -1.872 -10.153 1.00 88.69 134 ILE A CA 1
ATOM 1069 C C . ILE A 1 134 ? -9.762 -1.573 -8.912 1.00 88.69 134 ILE A C 1
ATOM 1071 O O . ILE A 1 134 ? -10.312 -1.310 -7.845 1.00 88.69 134 ILE A O 1
ATOM 1075 N N . TYR A 1 135 ? -8.435 -1.567 -9.052 1.00 90.94 135 TYR A N 1
ATOM 1076 C CA . TYR A 1 135 ? -7.516 -1.297 -7.950 1.00 90.94 135 TYR A CA 1
ATOM 1077 C C . TYR A 1 135 ? -7.744 0.075 -7.296 1.00 90.94 135 TYR A C 1
ATOM 1079 O O . TYR A 1 135 ? -7.685 0.172 -6.073 1.00 90.94 135 TYR A O 1
ATOM 1087 N N . TYR A 1 136 ? -8.045 1.114 -8.080 1.00 90.19 136 TYR A N 1
ATOM 1088 C CA . TYR A 1 136 ? -8.342 2.451 -7.551 1.00 90.19 136 TYR A CA 1
ATOM 1089 C C . TYR A 1 136 ? -9.779 2.596 -7.044 1.00 90.19 136 TYR A C 1
ATOM 1091 O O . TYR A 1 136 ? -10.016 3.266 -6.038 1.00 90.19 136 TYR A O 1
ATOM 1099 N N . LEU A 1 137 ? -10.742 1.968 -7.720 1.00 90.50 137 LEU A N 1
ATOM 1100 C CA . LEU A 1 137 ? -12.155 2.086 -7.373 1.00 90.50 137 LEU A CA 1
ATOM 1101 C C . LEU A 1 137 ? -12.500 1.334 -6.081 1.00 90.50 137 LEU A C 1
ATOM 1103 O O . LEU A 1 137 ? -13.347 1.791 -5.320 1.00 90.50 137 LEU A O 1
ATOM 1107 N N . LEU A 1 138 ? -11.824 0.214 -5.808 1.00 90.75 138 LEU A N 1
ATOM 1108 C CA . LEU A 1 138 ? -12.062 -0.613 -4.625 1.00 90.75 138 LEU A CA 1
ATOM 1109 C C . LEU A 1 138 ? -11.889 0.163 -3.301 1.00 90.75 138 LEU A C 1
ATOM 1111 O O . LEU A 1 138 ? -12.859 0.246 -2.549 1.00 90.75 138 LEU A O 1
ATOM 1115 N N . PRO A 1 139 ? -10.722 0.757 -2.974 1.00 90.75 139 PRO A N 1
ATOM 1116 C CA . PRO A 1 139 ? -10.571 1.494 -1.722 1.00 90.75 139 PRO A CA 1
ATOM 1117 C C . PRO A 1 139 ? -11.459 2.744 -1.682 1.00 90.75 139 PRO A C 1
ATOM 1119 O O . PRO A 1 139 ? -12.007 3.056 -0.627 1.00 90.75 139 PRO A O 1
ATOM 1122 N N . LEU A 1 140 ? -11.664 3.418 -2.821 1.00 91.38 140 LEU A N 1
ATOM 1123 C CA . LEU A 1 140 ? -12.488 4.625 -2.905 1.00 91.38 140 LEU A CA 1
ATOM 1124 C C . LEU A 1 140 ? -13.974 4.341 -2.642 1.00 91.38 140 LEU A C 1
ATOM 1126 O O . LEU A 1 140 ? -14.624 5.119 -1.954 1.00 91.38 140 LEU A O 1
ATOM 1130 N N . GLY A 1 141 ? -14.505 3.231 -3.159 1.00 91.00 141 GLY A N 1
ATOM 1131 C CA . GLY A 1 141 ? -15.886 2.806 -2.927 1.00 91.00 141 GLY A CA 1
ATOM 1132 C C . GLY A 1 141 ? -16.110 2.228 -1.529 1.00 91.00 141 GLY A C 1
ATOM 1133 O O . GLY A 1 141 ? -17.165 2.442 -0.937 1.00 91.00 141 GLY A O 1
ATOM 1134 N N . MET A 1 142 ? -15.111 1.548 -0.958 1.00 90.06 142 MET A N 1
ATOM 1135 C CA . MET A 1 142 ? -15.217 0.980 0.392 1.00 90.06 142 MET A CA 1
ATOM 1136 C C . MET A 1 142 ? -15.140 2.051 1.488 1.00 90.06 142 MET A C 1
ATOM 1138 O O . MET A 1 142 ? -15.797 1.919 2.518 1.00 90.06 142 MET A O 1
ATOM 1142 N N . LEU A 1 143 ? -14.386 3.131 1.273 1.00 92.44 143 LEU A N 1
ATOM 1143 C CA . LEU A 1 143 ? -14.214 4.217 2.242 1.00 92.44 143 LEU A CA 1
ATOM 1144 C C . LEU A 1 143 ? -15.544 4.826 2.745 1.00 92.44 143 LEU A C 1
ATOM 1146 O O . LEU A 1 143 ? -15.738 4.842 3.964 1.00 92.44 143 LEU A O 1
ATOM 1150 N N . PRO A 1 144 ? -16.493 5.269 1.891 1.00 92.50 144 PRO A N 1
ATOM 1151 C CA . PRO A 1 144 ? -17.777 5.791 2.360 1.00 92.50 144 PRO A CA 1
ATOM 1152 C C . PRO A 1 144 ? -18.628 4.716 3.047 1.00 92.50 144 PRO A C 1
ATOM 1154 O O . PRO A 1 144 ? -19.307 5.018 4.024 1.00 92.50 144 PRO A O 1
ATOM 1157 N N . VAL A 1 145 ? -18.566 3.458 2.596 1.00 91.81 145 VAL A N 1
ATOM 1158 C CA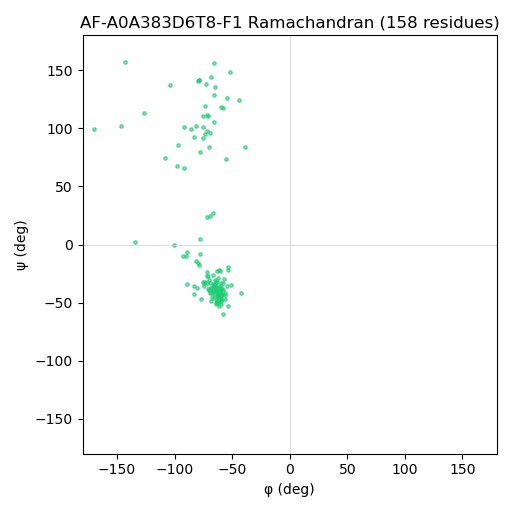 . VAL A 1 145 ? -19.321 2.350 3.206 1.00 91.81 145 VAL A CA 1
ATO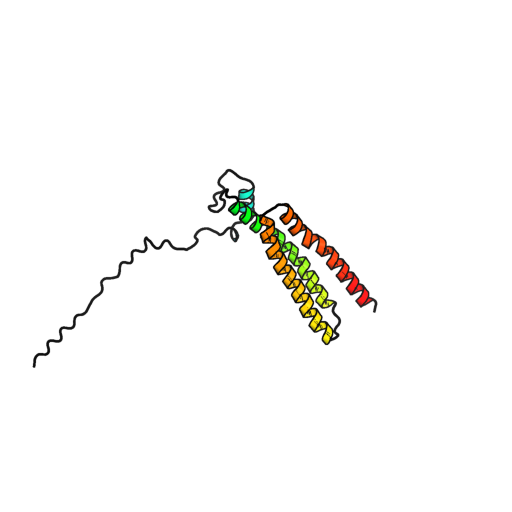M 1159 C C . VAL A 1 145 ? -18.864 2.105 4.644 1.00 91.81 145 VAL A C 1
ATOM 1161 O O . VAL A 1 145 ? -19.692 2.062 5.560 1.00 91.81 145 VAL A O 1
ATOM 1164 N N . PHE A 1 146 ? -17.553 1.996 4.876 1.00 91.19 146 PHE A N 1
ATOM 1165 C CA . PHE A 1 146 ? -17.017 1.833 6.227 1.00 91.19 146 PHE A CA 1
ATOM 1166 C C . PHE A 1 146 ? -17.272 3.074 7.090 1.00 91.19 146 PHE A C 1
ATOM 1168 O O . PHE A 1 146 ? -17.646 2.928 8.252 1.00 91.19 146 PHE A O 1
ATOM 1175 N N . TYR A 1 147 ? -17.151 4.283 6.532 1.00 92.44 147 TYR A N 1
ATOM 1176 C CA . TYR A 1 147 ? -17.428 5.527 7.254 1.00 92.44 147 TYR A CA 1
ATOM 1177 C C . TYR A 1 147 ? -18.884 5.617 7.733 1.00 92.44 147 TYR A C 1
ATOM 1179 O O . TYR A 1 147 ? -19.137 5.865 8.913 1.00 92.44 147 TYR A O 1
ATOM 1187 N N . LEU A 1 148 ? -19.847 5.341 6.847 1.00 92.50 148 LEU A N 1
ATOM 1188 C CA . LEU A 1 148 ? -21.272 5.327 7.188 1.00 92.50 148 LEU A CA 1
ATOM 1189 C C . LEU A 1 148 ? -21.611 4.232 8.210 1.00 92.50 148 LEU A C 1
ATOM 1191 O O . LEU A 1 148 ? -22.450 4.428 9.090 1.00 92.50 148 LEU A O 1
ATOM 1195 N N . THR A 1 149 ? -20.942 3.082 8.131 1.00 90.19 149 THR A N 1
ATOM 1196 C CA . THR A 1 149 ? -21.115 2.001 9.110 1.00 90.19 149 THR A CA 1
ATOM 1197 C C . THR A 1 149 ? -20.587 2.412 10.486 1.00 90.19 149 THR A C 1
ATOM 1199 O O . THR A 1 149 ? -21.248 2.170 11.497 1.00 90.19 149 THR A O 1
ATOM 1202 N N . LEU A 1 150 ? -19.434 3.084 10.530 1.00 89.88 150 LEU A N 1
ATOM 1203 C CA . LEU A 1 150 ? -18.812 3.568 11.760 1.00 89.88 150 LEU A CA 1
ATOM 1204 C C . LEU A 1 150 ? -19.700 4.600 12.466 1.00 89.88 150 LEU A C 1
ATOM 1206 O O . LEU A 1 150 ? -20.008 4.436 13.645 1.00 89.88 150 LEU A O 1
ATOM 1210 N N . ILE A 1 151 ? -20.173 5.626 11.748 1.00 89.56 151 ILE A N 1
ATOM 1211 C CA . ILE A 1 151 ? -21.028 6.668 12.341 1.00 89.56 151 ILE A CA 1
ATOM 1212 C C . ILE A 1 151 ? -22.363 6.101 12.826 1.00 89.56 151 ILE A C 1
ATOM 1214 O O . ILE A 1 151 ? -22.859 6.493 13.881 1.00 89.56 151 ILE A O 1
ATOM 1218 N N . ARG A 1 152 ? -22.932 5.135 12.093 1.00 87.81 152 ARG A N 1
ATOM 1219 C CA . ARG A 1 152 ? -24.148 4.438 12.510 1.00 87.81 152 ARG A CA 1
ATOM 1220 C C . ARG A 1 152 ? -23.913 3.710 13.831 1.00 87.81 152 ARG A C 1
ATOM 1222 O O . ARG A 1 152 ? -24.730 3.848 14.735 1.00 87.81 152 ARG A O 1
ATOM 1229 N N . LYS A 1 153 ? -22.796 2.992 13.960 1.00 85.12 153 LYS A N 1
ATOM 1230 C CA . LYS A 1 153 ? -22.441 2.257 15.178 1.00 85.12 153 LYS A CA 1
ATOM 1231 C C . LYS A 1 153 ? -22.251 3.189 16.381 1.00 85.12 153 LYS A C 1
ATOM 1233 O O . LYS A 1 153 ? -22.920 2.988 17.389 1.00 85.12 153 LYS A O 1
ATOM 1238 N N . PHE A 1 154 ? -21.480 4.269 16.230 1.00 85.44 154 PHE A N 1
ATOM 1239 C CA . PHE A 1 154 ? -21.321 5.285 17.281 1.00 85.44 154 PHE A CA 1
ATOM 1240 C C . PHE A 1 154 ? -22.645 5.953 17.676 1.00 85.44 154 PHE A C 1
ATOM 1242 O O . PHE A 1 154 ? -22.873 6.235 18.848 1.00 85.44 154 PHE A O 1
ATOM 1249 N N . LYS A 1 155 ? -23.550 6.198 16.718 1.00 84.12 155 LYS A N 1
ATOM 1250 C CA . LYS A 1 155 ? -24.868 6.769 17.019 1.00 84.12 155 LYS A CA 1
ATOM 1251 C C . LYS A 1 155 ? -25.722 5.821 17.863 1.00 84.12 155 LYS A C 1
ATOM 1253 O O . LYS A 1 155 ? -26.370 6.295 18.786 1.00 84.12 155 LYS A O 1
ATOM 1258 N N . TYR A 1 156 ? -25.737 4.522 17.559 1.00 80.94 156 TYR A N 1
ATOM 1259 C CA . TYR A 1 156 ? -26.454 3.539 18.382 1.00 80.94 156 TYR A CA 1
ATOM 1260 C C . TYR A 1 156 ? -25.839 3.386 19.772 1.00 80.94 156 TYR A C 1
ATOM 1262 O O . TYR A 1 156 ? -26.581 3.196 20.726 1.00 80.94 156 TYR A O 1
ATOM 1270 N N . GLU A 1 157 ? -24.516 3.508 19.889 1.00 75.00 157 GLU A N 1
ATOM 1271 C CA . GLU A 1 157 ? -23.818 3.478 21.179 1.00 75.00 157 GLU A CA 1
ATOM 1272 C C . GLU A 1 157 ? -24.093 4.716 22.041 1.00 75.00 157 GLU A C 1
ATOM 1274 O O . GLU A 1 157 ? -24.152 4.579 23.249 1.00 75.00 157 GLU A O 1
ATOM 1279 N N . ASN A 1 158 ? -24.297 5.899 21.451 1.00 71.69 158 ASN A N 1
ATOM 1280 C CA . ASN A 1 158 ? -24.649 7.118 22.198 1.00 71.69 158 ASN A CA 1
ATOM 1281 C C . ASN A 1 158 ? -26.145 7.232 22.550 1.00 71.69 158 ASN A C 1
ATOM 1283 O O . ASN A 1 158 ? -26.526 8.119 23.311 1.00 71.69 158 ASN A O 1
ATOM 1287 N N . LEU A 1 159 ? -27.007 6.419 21.931 1.00 66.25 159 LEU A N 1
ATOM 1288 C CA . LEU A 1 159 ? -28.461 6.435 22.149 1.00 66.25 159 LEU A CA 1
ATOM 1289 C C . LEU A 1 159 ? -28.916 5.498 23.282 1.00 66.25 159 LEU A C 1
ATOM 1291 O O . LEU A 1 159 ? -30.083 5.564 23.666 1.00 66.25 159 LEU A O 1
ATOM 1295 N N . PHE A 1 160 ? -28.019 4.650 23.787 1.00 46.88 160 PHE A N 1
ATOM 1296 C CA . PHE A 1 160 ? -28.214 3.716 24.900 1.00 46.88 160 PHE A CA 1
ATOM 1297 C C . PHE A 1 160 ? -27.169 3.961 25.989 1.00 46.88 160 PHE A C 1
ATOM 1299 O O . PHE A 1 160 ? -27.446 3.572 27.145 1.00 46.88 160 PHE A O 1
#

Secondary structure (DSSP, 8-state):
------------------GGG-------S--GGGS-HHHHHHHHH-TTS--S-TT----HHHHHHHHHHHHHHHHHHHHHHHHHHHHHHHHHS-S-HHHHHHHHHHHHHHHHHHHHHHHHHHHHHTT-HHHHHHHHHHHHHHHHHHHHHHHHHHHHHH--

Solvent-accessible surface area (backbone atoms only — not comparable to full-atom values): 9761 Å² total; per-residue (Å²): 142,83,84,82,80,79,80,81,80,84,78,79,71,83,82,82,76,79,57,86,84,60,72,70,91,66,77,86,64,81,51,79,89,72,52,55,69,69,60,54,50,47,50,70,72,39,82,84,58,84,63,97,44,97,77,68,50,94,44,73,64,48,51,25,54,51,46,22,54,52,45,43,69,65,47,54,65,57,45,48,64,46,43,53,52,50,57,51,52,60,76,71,52,60,87,51,68,76,60,36,60,54,49,52,54,51,47,50,52,52,43,51,48,52,52,55,50,50,58,53,43,36,62,52,26,29,78,41,71,67,45,37,51,50,56,56,46,50,48,62,61,45,39,60,54,52,50,54,50,49,54,52,51,54,51,58,62,74,75,108

Sequence (160 aa):
LKDDKTVTIVKFKTTSLNLSGISTKSISVPKMQETSTLKILRCIKNNNTSADMHNCSPTRKSFMDTKIEINKRFGMPIFIPLISLVCAFLLSSRNDKKIYDYNKYIYFLIGFSILVLSEIFVRYSGISWTHTAIYYLLPLGMLPVFYLTLIRKFKYENLF

Foldseek 3Di:
DDDPPPDDDDDDDDDPDPCVVVPDPPPPADDLLRDDPVLLVCLLVPLPDDPVHPQSDNDLVSQLVSQLSNCCVVLVVLCPLVLVLLVVVLVLDDPPVVVSVVSVVVSVVVSVVSVVVLNVLSNVCSPDVVSSVCSRVVSVVVNVVSVVVSVVSVVVVVVD